Protein AF-U9SYP5-F1 (afdb_monomer)

Secondary structure (DSSP, 8-state):
---HHHHHHHHHHHHHHHTT-TTTS-HHHHHHHIIIII--HHHHHHHHHHHHHHHHHHHHHHHHHHHHHTSPP--SSHHHHHHHHT---SS-GGGGGGS-----SSS--EEEEEEEETTEEEEEEEE--

Mean predicted aligned error: 17.67 Å

Organism: Rhizophagus irregularis (strain DAOM 181602 / DAOM 197198 / MUCL 43194) (NCBI:txid747089)

Radius of gyration: 27.05 Å; Cα contacts (8 Å, |Δi|>4): 86; chains: 1; bounding box: 73×28×60 Å

Sequence (129 aa):
MLAGKELLKICLNCKLQSDNQRDIIDIDSATNEIWNSRLTISQKKQFKNLADNLNKARNAKNIELIILINTPQITTTAFESSFFNGASFHDDKSLEPFLPLGVAYGGSFCYSKIITEDTNYRITKFCDL

pLDDT: mean 71.61, std 20.05, range [34.66, 98.06]

Structure (mmCIF, N/CA/C/O backbone):
data_AF-U9SYP5-F1
#
_entry.id   AF-U9SYP5-F1
#
loop_
_atom_site.group_PDB
_atom_site.id
_atom_site.type_symbol
_atom_site.label_atom_id
_atom_site.label_alt_id
_atom_site.label_comp_id
_atom_site.label_asym_id
_atom_site.label_entity_id
_atom_site.label_seq_id
_atom_site.pdbx_PDB_ins_code
_atom_site.Cartn_x
_atom_site.Cartn_y
_atom_site.Cartn_z
_atom_site.occupancy
_atom_site.B_iso_or_equiv
_atom_site.auth_seq_id
_atom_site.auth_comp_id
_atom_site.auth_asym_id
_atom_site.auth_atom_id
_atom_site.pdbx_PDB_model_num
ATOM 1 N N . MET A 1 1 ? -4.313 -3.007 1.699 1.00 78.88 1 MET A N 1
ATOM 2 C CA . MET A 1 1 ? -3.179 -2.233 2.255 1.00 78.88 1 MET A CA 1
ATOM 3 C C . MET A 1 1 ? -2.376 -1.678 1.089 1.00 78.88 1 MET A C 1
ATOM 5 O O . MET A 1 1 ? -2.096 -2.442 0.175 1.00 78.88 1 MET A O 1
ATOM 9 N N . LEU A 1 2 ? -2.086 -0.374 1.055 1.00 88.19 2 LEU A N 1
ATOM 10 C CA . LEU A 1 2 ? -1.335 0.236 -0.049 1.00 88.19 2 LEU A CA 1
ATOM 11 C C . LEU A 1 2 ? 0.118 -0.255 -0.019 1.00 88.19 2 LEU A C 1
ATOM 13 O O . LEU A 1 2 ? 0.765 -0.140 1.017 1.00 88.19 2 LEU A O 1
ATOM 17 N N . ALA A 1 3 ? 0.630 -0.784 -1.129 1.00 94.62 3 ALA A N 1
ATOM 18 C CA . ALA A 1 3 ? 2.031 -1.183 -1.256 1.00 94.62 3 ALA A CA 1
ATOM 19 C C . ALA A 1 3 ? 2.857 -0.087 -1.950 1.00 94.62 3 ALA A C 1
ATOM 21 O O . ALA A 1 3 ? 2.322 0.715 -2.711 1.00 94.62 3 ALA A O 1
ATOM 22 N N . GLY A 1 4 ? 4.181 -0.081 -1.750 1.00 94.56 4 GLY A N 1
ATOM 23 C CA . GLY A 1 4 ? 5.061 0.937 -2.346 1.00 94.56 4 GLY A CA 1
ATOM 24 C C . GLY A 1 4 ? 4.980 1.022 -3.880 1.00 94.56 4 GLY A C 1
ATOM 25 O O . GLY A 1 4 ? 5.019 2.115 -4.435 1.00 94.56 4 GLY A O 1
ATOM 26 N N . LYS A 1 5 ? 4.803 -0.115 -4.564 1.00 96.81 5 LYS A N 1
ATOM 27 C CA . LYS A 1 5 ? 4.627 -0.162 -6.025 1.00 96.81 5 LYS A CA 1
ATOM 28 C C . LYS A 1 5 ? 3.282 0.417 -6.472 1.00 96.81 5 LYS A C 1
ATOM 30 O O . LYS A 1 5 ? 3.229 1.144 -7.455 1.00 96.81 5 LYS A O 1
ATOM 35 N N . GLU A 1 6 ? 2.217 0.149 -5.721 1.00 95.75 6 GLU A N 1
ATOM 36 C CA . GLU A 1 6 ? 0.894 0.729 -5.978 1.00 95.75 6 GLU A CA 1
ATOM 37 C C . GLU A 1 6 ? 0.904 2.247 -5.775 1.00 95.75 6 GLU A C 1
ATOM 39 O O . GLU A 1 6 ? 0.297 2.987 -6.543 1.00 95.75 6 GLU A O 1
ATOM 44 N N . LEU A 1 7 ? 1.659 2.736 -4.786 1.00 94.94 7 LEU A N 1
ATOM 45 C CA . LEU A 1 7 ? 1.860 4.170 -4.595 1.00 94.94 7 LEU A CA 1
ATOM 46 C C . LEU A 1 7 ? 2.578 4.806 -5.798 1.00 94.94 7 LEU A C 1
ATOM 48 O O . LEU A 1 7 ? 2.151 5.860 -6.263 1.00 94.94 7 LEU A O 1
ATOM 52 N N . LEU A 1 8 ? 3.606 4.151 -6.350 1.00 96.12 8 LEU A N 1
ATOM 53 C CA . LEU A 1 8 ? 4.250 4.595 -7.593 1.00 96.12 8 LEU A CA 1
ATOM 54 C C . LEU A 1 8 ? 3.252 4.647 -8.762 1.00 96.12 8 LEU A C 1
ATOM 56 O O . LEU A 1 8 ? 3.230 5.647 -9.478 1.00 96.12 8 LEU A O 1
ATOM 60 N N . LYS A 1 9 ? 2.413 3.614 -8.931 1.00 95.31 9 LYS A N 1
ATOM 61 C CA . LYS A 1 9 ? 1.368 3.573 -9.971 1.00 95.31 9 LYS A CA 1
ATOM 62 C C . LYS A 1 9 ? 0.427 4.773 -9.866 1.00 95.31 9 LYS A C 1
ATOM 64 O O . LYS A 1 9 ? 0.140 5.426 -10.867 1.00 95.31 9 LYS A O 1
ATOM 69 N N . ILE A 1 10 ? -0.017 5.092 -8.649 1.00 92.94 10 ILE A N 1
ATOM 70 C CA . ILE A 1 10 ? -0.879 6.250 -8.373 1.00 92.94 10 ILE A CA 1
ATOM 71 C C . ILE A 1 10 ? -0.170 7.552 -8.757 1.00 92.94 10 ILE A C 1
ATOM 73 O O . ILE A 1 10 ? -0.738 8.348 -9.502 1.00 92.94 10 ILE A O 1
ATOM 77 N N . CYS A 1 11 ? 1.074 7.755 -8.308 1.00 92.00 11 CYS A N 1
ATOM 78 C CA . CYS A 1 11 ? 1.851 8.952 -8.641 1.00 92.00 11 CYS A CA 1
ATOM 79 C C . CYS A 1 11 ? 2.043 9.116 -10.154 1.00 92.00 11 CYS A C 1
ATOM 81 O O . CYS A 1 11 ? 1.879 10.217 -10.681 1.00 92.00 11 CYS A O 1
ATOM 83 N N . LEU A 1 12 ? 2.359 8.026 -10.856 1.00 91.75 12 LEU A N 1
ATOM 84 C CA . LEU A 1 12 ? 2.545 8.036 -12.301 1.00 91.75 12 LEU A CA 1
ATOM 85 C C . LEU A 1 12 ? 1.236 8.371 -13.025 1.00 91.75 12 LEU A C 1
ATOM 87 O O . LEU A 1 12 ? 1.235 9.219 -13.911 1.00 91.75 12 LEU A O 1
ATOM 91 N N . ASN A 1 13 ? 0.110 7.790 -12.606 1.00 90.25 13 ASN A N 1
ATOM 92 C CA . ASN A 1 13 ? -1.193 8.102 -13.191 1.00 90.25 13 ASN A CA 1
ATOM 93 C C . ASN A 1 13 ? -1.579 9.575 -12.971 1.00 90.25 13 ASN A C 1
ATOM 95 O O . ASN A 1 13 ? -2.041 10.223 -13.906 1.00 90.25 13 ASN A O 1
ATOM 99 N N . CYS A 1 14 ? -1.334 10.133 -11.779 1.00 88.12 14 CYS A N 1
ATOM 100 C CA . CYS A 1 14 ? -1.548 11.561 -11.516 1.00 88.12 14 CYS A CA 1
ATOM 101 C C . CYS A 1 14 ? -0.701 12.451 -12.439 1.00 88.12 14 CYS A C 1
ATOM 103 O O . CYS A 1 14 ? -1.202 13.446 -12.959 1.00 88.12 14 CYS A O 1
ATOM 105 N N . LYS A 1 15 ? 0.564 12.083 -12.674 1.00 88.25 15 LYS A N 1
ATOM 106 C CA . LYS A 1 15 ? 1.465 12.835 -13.554 1.00 88.25 15 LYS A CA 1
ATOM 107 C C . LYS A 1 15 ? 1.046 12.753 -15.026 1.00 88.25 15 LYS A C 1
ATOM 109 O O . LYS A 1 15 ? 1.037 13.756 -15.726 1.00 88.25 15 LYS A O 1
ATOM 114 N N . LEU A 1 16 ? 0.641 11.577 -15.498 1.00 87.00 16 LEU A N 1
ATOM 115 C CA . LEU A 1 16 ? 0.169 11.407 -16.875 1.00 87.00 16 LEU A CA 1
ATOM 116 C C . LEU A 1 16 ? -1.157 12.127 -17.136 1.00 87.00 16 LEU A C 1
ATOM 118 O O . LEU A 1 16 ? -1.375 12.619 -18.242 1.00 87.00 16 LEU A O 1
ATOM 122 N N . GLN A 1 17 ? -2.025 12.212 -16.125 1.00 83.31 17 GLN A N 1
ATOM 123 C CA . GLN A 1 17 ? -3.242 13.020 -16.189 1.00 83.31 17 GLN A CA 1
ATOM 124 C C . GLN A 1 17 ? -2.926 14.513 -16.296 1.00 83.31 17 GLN A C 1
ATOM 126 O O . GLN A 1 17 ? -3.534 15.182 -17.123 1.00 83.31 17 GLN A O 1
ATOM 131 N N . SER A 1 18 ? -1.967 15.034 -15.519 1.00 84.62 18 SER A N 1
ATOM 132 C CA . SER A 1 18 ? -1.585 16.451 -15.627 1.00 84.62 18 SER A CA 1
ATOM 133 C C . SER A 1 18 ? -0.983 16.796 -16.986 1.00 84.62 18 SER A C 1
ATOM 135 O O . SER A 1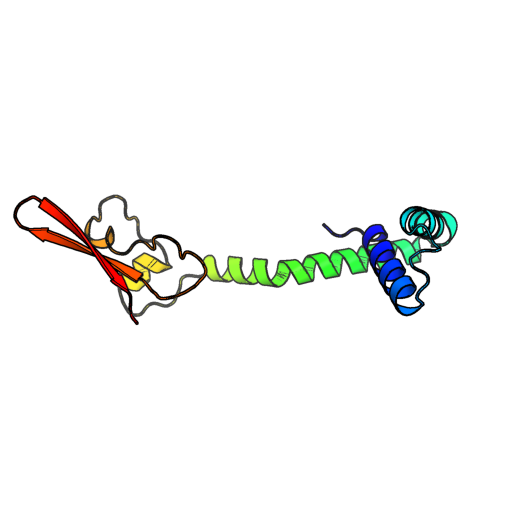 18 ? -1.142 17.914 -17.464 1.00 84.62 18 SER A O 1
ATOM 137 N N . ASP A 1 19 ? -0.301 15.832 -17.601 1.00 84.00 19 ASP A N 1
ATOM 138 C CA . ASP A 1 19 ? 0.430 16.032 -18.849 1.00 84.00 19 ASP A CA 1
ATOM 139 C C . ASP A 1 19 ? -0.419 15.665 -20.094 1.00 84.00 19 ASP A C 1
ATOM 141 O O . ASP A 1 19 ? 0.084 15.743 -21.211 1.00 84.00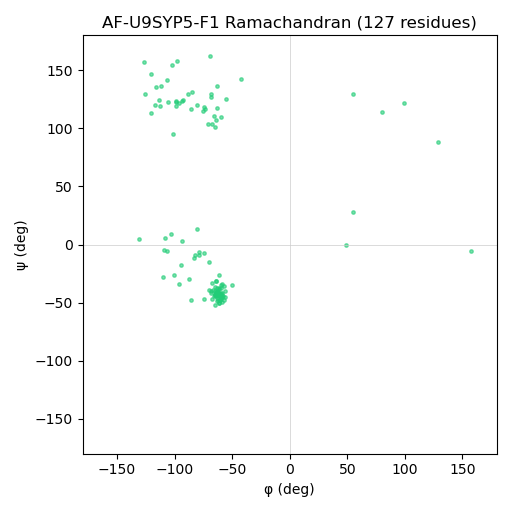 19 ASP A O 1
ATOM 145 N N . ASN A 1 20 ? -1.700 15.281 -19.930 1.00 77.69 20 ASN A N 1
ATOM 146 C CA . ASN A 1 20 ? -2.612 14.807 -20.992 1.00 77.69 20 ASN A CA 1
ATOM 147 C C . ASN A 1 20 ? -2.075 13.613 -21.819 1.00 77.69 20 ASN A C 1
ATOM 149 O O . ASN A 1 20 ? -2.441 13.429 -22.977 1.00 77.69 20 ASN A O 1
ATOM 153 N N . GLN A 1 21 ? -1.218 12.773 -21.232 1.00 74.19 21 GLN A N 1
ATOM 154 C CA . GLN A 1 21 ? -0.563 11.639 -21.914 1.00 74.19 21 GLN A CA 1
ATOM 155 C C . GLN A 1 21 ? -1.181 10.276 -21.578 1.00 74.19 21 GLN A C 1
ATOM 157 O O . GLN A 1 21 ? -0.625 9.233 -21.924 1.00 74.19 21 GLN A O 1
ATOM 162 N N . ARG A 1 22 ? -2.318 10.264 -20.876 1.00 66.19 22 ARG A N 1
ATOM 163 C CA . ARG A 1 22 ? -2.907 9.041 -20.313 1.00 66.19 22 ARG A CA 1
ATOM 164 C C . ARG A 1 22 ? -3.219 7.972 -21.365 1.00 66.19 22 ARG A C 1
ATOM 166 O O . ARG A 1 22 ? -3.067 6.795 -21.068 1.00 66.19 22 ARG A O 1
ATOM 173 N N . ASP A 1 23 ? -3.600 8.376 -22.572 1.00 70.00 23 ASP A N 1
ATOM 174 C CA . ASP A 1 23 ? -3.996 7.443 -23.635 1.00 70.00 23 ASP A CA 1
ATOM 175 C C . ASP A 1 23 ? -2.794 6.849 -24.394 1.00 70.00 23 ASP A C 1
ATOM 177 O O . ASP A 1 23 ? -2.954 5.929 -25.191 1.00 70.00 23 ASP A O 1
ATOM 181 N N . ILE A 1 24 ? -1.584 7.364 -24.146 1.00 75.25 24 ILE A N 1
ATOM 182 C CA . ILE A 1 24 ? -0.361 6.986 -24.870 1.00 75.25 24 ILE A CA 1
ATOM 183 C C . ILE A 1 24 ? 0.430 5.921 -24.104 1.00 75.25 24 ILE A C 1
ATOM 185 O O . ILE A 1 24 ? 1.083 5.071 -24.708 1.00 75.25 24 ILE A O 1
ATOM 189 N N . ILE A 1 25 ? 0.404 5.969 -22.770 1.00 82.81 25 ILE A N 1
ATOM 190 C CA . ILE A 1 25 ? 1.271 5.149 -21.919 1.00 82.81 25 ILE A CA 1
ATOM 191 C C . ILE A 1 25 ? 0.436 4.124 -21.156 1.00 82.81 25 ILE A C 1
ATOM 193 O O . ILE A 1 25 ? -0.382 4.483 -20.308 1.00 82.81 25 ILE A O 1
ATOM 197 N N . ASP A 1 26 ? 0.715 2.839 -21.391 1.00 90.19 26 ASP A N 1
ATOM 198 C CA . ASP A 1 26 ? 0.225 1.769 -20.524 1.00 90.19 26 ASP A CA 1
ATOM 199 C C . ASP A 1 26 ? 0.844 1.913 -19.126 1.00 90.19 26 ASP A C 1
ATOM 201 O O . ASP A 1 26 ? 2.033 1.657 -18.899 1.00 90.19 26 ASP A O 1
ATOM 205 N N . ILE A 1 27 ? 0.006 2.342 -18.184 1.00 91.12 27 ILE A N 1
ATOM 206 C CA . ILE A 1 27 ? 0.390 2.636 -16.808 1.00 91.12 27 ILE A CA 1
ATOM 207 C C . ILE A 1 27 ? 0.970 1.415 -16.093 1.00 91.12 27 ILE A C 1
ATOM 209 O O . ILE A 1 27 ? 1.880 1.565 -15.272 1.00 91.12 27 ILE A O 1
ATOM 213 N N . ASP A 1 28 ? 0.469 0.216 -16.383 1.00 92.94 28 ASP A N 1
ATOM 214 C CA . ASP A 1 28 ? 0.887 -1.002 -15.696 1.00 92.94 28 ASP A CA 1
ATOM 215 C C . ASP A 1 28 ? 2.269 -1.444 -16.166 1.00 92.94 28 ASP A C 1
ATOM 217 O O . ASP A 1 28 ? 3.162 -1.683 -15.341 1.00 92.94 28 ASP A O 1
ATOM 221 N N . SER A 1 29 ? 2.483 -1.453 -17.482 1.00 93.12 29 SER A N 1
ATOM 222 C CA . SER A 1 29 ? 3.798 -1.694 -18.075 1.00 93.12 29 SER A CA 1
ATOM 223 C C . SER A 1 29 ? 4.830 -0.661 -17.606 1.00 93.12 29 SER A C 1
ATOM 225 O O . SER A 1 29 ? 5.882 -1.031 -17.077 1.00 93.12 29 SER A O 1
ATOM 227 N N . ALA A 1 30 ? 4.503 0.634 -17.667 1.00 92.94 30 ALA A N 1
ATOM 228 C CA . ALA A 1 30 ? 5.405 1.701 -17.235 1.00 92.94 30 ALA A CA 1
ATOM 229 C C . ALA A 1 30 ? 5.744 1.622 -15.736 1.00 92.94 30 ALA A C 1
ATOM 231 O O . ALA A 1 30 ? 6.901 1.793 -15.343 1.00 92.94 30 ALA A O 1
ATOM 232 N N . THR A 1 31 ? 4.761 1.306 -14.888 1.00 96.12 31 THR A N 1
ATOM 233 C CA . THR A 1 31 ? 4.989 1.103 -13.449 1.00 96.12 31 THR A CA 1
ATOM 234 C C . THR A 1 31 ? 5.921 -0.081 -13.205 1.00 96.12 31 THR A C 1
ATOM 236 O O . THR A 1 31 ? 6.834 0.025 -12.384 1.00 96.12 31 THR A O 1
ATOM 239 N N . ASN A 1 32 ? 5.715 -1.204 -13.899 1.00 96.94 32 ASN A N 1
AT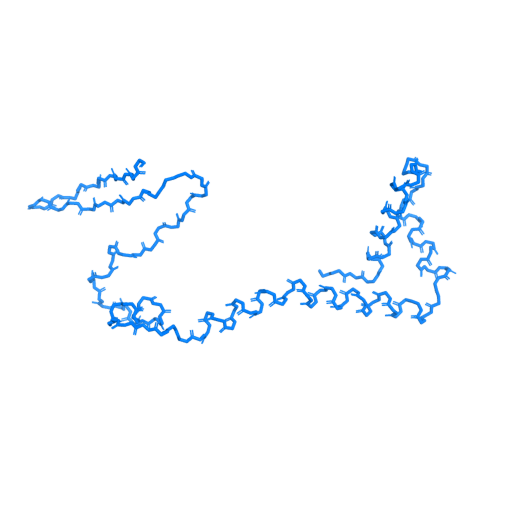OM 240 C CA . ASN A 1 32 ? 6.568 -2.388 -13.782 1.00 96.94 32 ASN A CA 1
ATOM 241 C C . ASN A 1 32 ? 8.011 -2.087 -14.184 1.00 96.94 32 ASN A C 1
ATOM 243 O O . ASN A 1 32 ? 8.931 -2.424 -13.439 1.00 96.94 32 ASN A O 1
ATOM 247 N N . GLU A 1 33 ? 8.192 -1.421 -15.319 1.00 96.56 33 GLU A N 1
ATOM 248 C CA . GLU A 1 33 ? 9.500 -1.056 -15.853 1.00 96.56 33 GLU A CA 1
ATOM 249 C C . GLU A 1 33 ? 10.249 -0.109 -14.907 1.00 96.56 33 GLU A C 1
ATOM 251 O O . GLU A 1 33 ? 11.400 -0.355 -14.540 1.00 96.56 33 GLU A O 1
ATOM 256 N N . ILE A 1 34 ? 9.586 0.943 -14.416 1.00 96.56 34 ILE A N 1
ATOM 257 C CA . ILE A 1 34 ? 10.196 1.866 -13.452 1.00 96.56 34 ILE A CA 1
ATOM 258 C C . ILE A 1 34 ? 10.530 1.128 -12.151 1.00 96.56 34 ILE A C 1
ATOM 260 O O . ILE A 1 34 ? 11.655 1.223 -11.651 1.00 96.56 34 ILE A O 1
ATOM 264 N N . TRP A 1 35 ? 9.577 0.368 -11.606 1.00 97.94 35 TRP A N 1
ATOM 265 C CA . TRP A 1 35 ? 9.748 -0.320 -10.330 1.00 97.94 35 TRP A CA 1
ATOM 266 C C . TRP A 1 35 ? 10.855 -1.370 -10.367 1.00 97.94 35 TRP A C 1
ATOM 268 O O . TRP A 1 35 ? 11.597 -1.493 -9.395 1.00 97.94 35 TRP A O 1
ATOM 278 N N . ASN A 1 36 ? 10.971 -2.145 -11.443 1.00 97.19 36 ASN A N 1
ATOM 279 C CA . ASN A 1 36 ? 11.933 -3.241 -11.533 1.00 97.19 36 ASN A CA 1
ATOM 280 C C . ASN A 1 36 ? 13.305 -2.759 -11.999 1.00 97.19 36 ASN A C 1
ATOM 282 O O . ASN A 1 36 ? 14.294 -3.084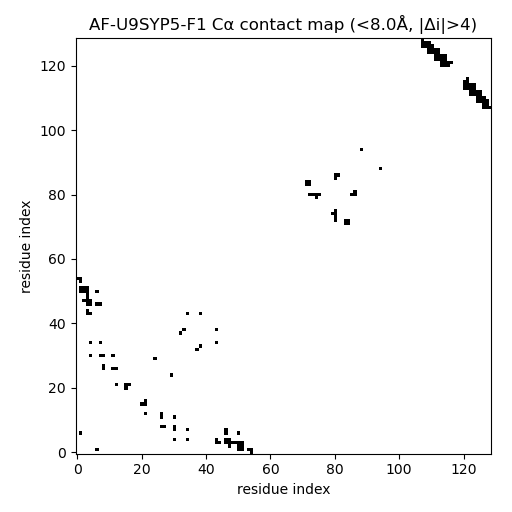 -11.339 1.00 97.19 36 ASN A O 1
ATOM 286 N N . SER A 1 37 ? 13.337 -1.955 -13.062 1.00 96.75 37 SER A N 1
ATOM 287 C CA . SER A 1 37 ? 14.547 -1.666 -13.836 1.00 96.75 37 SER A CA 1
ATOM 288 C C . SER A 1 37 ? 15.183 -0.318 -13.491 1.00 96.75 37 SER A C 1
ATOM 290 O O . SER A 1 37 ? 16.387 -0.153 -13.662 1.00 96.75 37 SER A O 1
ATOM 292 N N . ARG A 1 38 ? 14.403 0.660 -13.002 1.00 96.44 38 ARG A N 1
ATOM 293 C CA . ARG A 1 38 ? 14.886 2.047 -12.817 1.00 96.44 38 ARG A CA 1
ATOM 294 C C . ARG A 1 38 ? 15.050 2.473 -11.365 1.00 96.44 38 ARG A C 1
ATOM 296 O O . ARG A 1 38 ? 15.874 3.335 -11.076 1.00 96.44 38 ARG A O 1
ATOM 303 N N . LEU A 1 39 ? 14.278 1.897 -10.446 1.00 96.88 39 LEU A N 1
ATOM 304 C CA . LEU A 1 39 ? 14.402 2.217 -9.027 1.00 96.88 39 LEU A CA 1
ATOM 305 C C . LEU A 1 39 ? 15.497 1.394 -8.350 1.00 96.88 39 LEU A C 1
ATOM 307 O O . LEU A 1 39 ? 15.505 0.162 -8.385 1.00 96.88 39 LEU A O 1
ATOM 311 N N . THR A 1 40 ? 16.357 2.088 -7.614 1.00 97.81 40 THR A N 1
ATOM 312 C CA . THR A 1 40 ? 17.302 1.473 -6.678 1.00 97.81 40 THR A CA 1
ATOM 313 C C . THR A 1 40 ? 16.577 0.865 -5.474 1.00 97.81 40 THR A C 1
ATOM 315 O O . THR A 1 40 ? 15.445 1.227 -5.144 1.00 97.81 40 THR A O 1
ATOM 318 N N . ILE A 1 41 ? 17.253 -0.029 -4.747 1.00 97.69 41 ILE A N 1
ATOM 319 C CA . ILE A 1 41 ? 16.721 -0.633 -3.513 1.00 97.69 41 ILE A CA 1
ATOM 320 C C . ILE A 1 41 ? 16.330 0.446 -2.489 1.00 97.69 41 ILE A C 1
ATOM 322 O O . ILE A 1 41 ? 15.276 0.343 -1.859 1.00 97.69 41 ILE A O 1
ATOM 326 N N . SER A 1 42 ? 17.139 1.504 -2.356 1.00 98.06 42 SER A N 1
ATOM 327 C CA . SER A 1 42 ? 16.867 2.616 -1.436 1.00 98.06 42 SER A CA 1
ATOM 328 C C . SER A 1 42 ? 15.585 3.367 -1.808 1.00 98.06 42 SER A C 1
ATOM 330 O O . SER A 1 42 ? 14.718 3.570 -0.960 1.00 98.06 42 SER A O 1
ATOM 332 N N . GLN A 1 43 ? 15.391 3.686 -3.091 1.00 97.25 43 GLN A N 1
ATOM 333 C CA . GLN A 1 43 ? 14.162 4.336 -3.561 1.00 97.25 43 GLN A CA 1
ATOM 334 C C . GLN A 1 43 ? 12.934 3.435 -3.367 1.00 97.25 43 GLN A C 1
ATOM 336 O O . GLN A 1 43 ? 11.906 3.893 -2.869 1.00 97.25 43 GLN A O 1
ATOM 341 N N . LYS A 1 44 ? 13.041 2.128 -3.657 1.00 98.00 44 LYS A N 1
ATOM 342 C CA . LYS A 1 44 ? 11.954 1.170 -3.368 1.00 98.00 44 LYS A CA 1
ATOM 343 C C . LYS A 1 44 ? 11.620 1.141 -1.873 1.00 98.00 44 LYS A C 1
ATOM 345 O O . LYS A 1 44 ? 10.447 1.043 -1.515 1.00 98.00 44 LYS A O 1
ATOM 350 N N . LYS A 1 45 ? 12.623 1.248 -0.992 1.00 97.81 45 LYS A N 1
ATOM 351 C CA . LYS A 1 45 ? 12.424 1.338 0.464 1.00 97.81 45 LYS A CA 1
ATOM 352 C C . LYS A 1 45 ? 11.698 2.625 0.859 1.00 97.81 45 LYS A C 1
ATOM 354 O O . LYS A 1 45 ? 10.778 2.557 1.665 1.00 97.81 45 LYS A O 1
ATOM 359 N N . GLN A 1 46 ? 12.046 3.767 0.266 1.00 97.56 46 GLN A N 1
ATOM 360 C CA . GLN A 1 46 ? 11.341 5.032 0.508 1.00 97.56 46 GLN A CA 1
ATOM 361 C C . GLN A 1 46 ? 9.856 4.938 0.127 1.00 97.56 46 GLN A C 1
ATOM 363 O O . GLN A 1 46 ? 9.003 5.294 0.937 1.00 97.56 46 GLN A O 1
ATOM 368 N N . PHE A 1 47 ? 9.534 4.378 -1.044 1.00 96.81 47 PHE A N 1
ATOM 369 C CA . PHE A 1 47 ? 8.142 4.155 -1.456 1.00 96.81 47 PHE A CA 1
ATOM 370 C C . PHE A 1 47 ? 7.382 3.222 -0.508 1.00 96.81 47 PHE A C 1
ATOM 372 O O . PHE A 1 47 ? 6.230 3.495 -0.177 1.00 96.81 47 PHE A O 1
ATOM 379 N N . LYS A 1 48 ? 8.013 2.131 -0.053 1.00 97.62 48 LYS A N 1
ATOM 380 C CA . LYS A 1 48 ? 7.413 1.219 0.936 1.00 97.62 48 LYS A CA 1
ATOM 381 C C . LYS A 1 48 ? 7.123 1.939 2.254 1.00 97.62 48 LYS A C 1
ATOM 383 O O . LYS A 1 48 ? 5.985 1.919 2.704 1.00 97.62 48 LYS A O 1
ATOM 388 N N . ASN A 1 49 ? 8.108 2.650 2.802 1.00 97.06 49 ASN A N 1
ATOM 389 C CA . ASN A 1 49 ? 7.953 3.402 4.048 1.00 97.06 49 ASN A CA 1
ATOM 390 C C . ASN A 1 49 ? 6.843 4.458 3.948 1.00 97.06 49 ASN A C 1
ATOM 392 O O . ASN A 1 49 ? 6.058 4.625 4.879 1.00 97.06 49 ASN A O 1
ATOM 396 N N . LEU A 1 50 ? 6.760 5.169 2.819 1.00 95.50 50 LEU A N 1
ATOM 397 C CA . LEU A 1 50 ? 5.711 6.159 2.598 1.00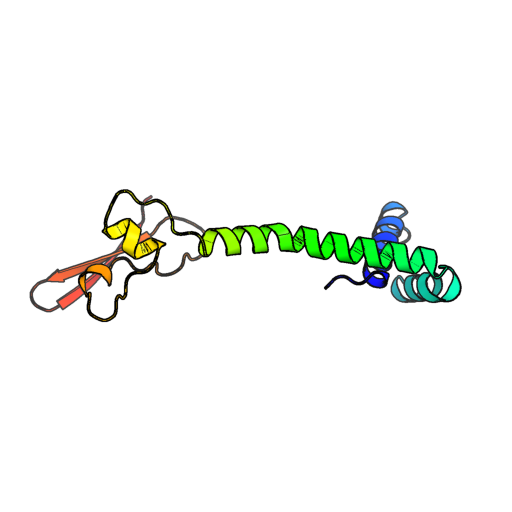 95.50 50 LEU A CA 1
ATOM 398 C C . LEU A 1 50 ? 4.327 5.501 2.522 1.00 95.50 50 LEU A C 1
ATOM 400 O O . LEU A 1 50 ? 3.391 5.982 3.156 1.00 95.50 50 LEU A O 1
ATOM 404 N N . ALA A 1 51 ? 4.199 4.384 1.803 1.00 94.81 51 ALA A N 1
ATOM 405 C CA . ALA A 1 51 ? 2.950 3.630 1.742 1.00 94.81 51 ALA A CA 1
ATOM 406 C C . ALA A 1 51 ? 2.517 3.127 3.132 1.00 94.81 51 ALA A C 1
ATOM 408 O O . ALA A 1 51 ? 1.350 3.275 3.494 1.00 94.81 51 ALA A O 1
ATOM 409 N N . ASP A 1 52 ? 3.450 2.624 3.943 1.00 93.88 52 ASP A N 1
ATOM 410 C CA . ASP A 1 52 ? 3.180 2.193 5.319 1.00 93.88 52 ASP A CA 1
ATOM 411 C C . ASP A 1 52 ? 2.712 3.354 6.202 1.00 93.88 52 ASP A C 1
ATOM 413 O O . ASP A 1 52 ? 1.730 3.219 6.935 1.00 93.88 52 ASP A O 1
ATOM 417 N N . ASN A 1 53 ? 3.357 4.517 6.101 1.00 92.56 53 ASN A N 1
ATOM 418 C CA . ASN A 1 53 ? 2.944 5.714 6.832 1.00 92.56 53 ASN A CA 1
ATOM 419 C C . ASN A 1 53 ? 1.543 6.184 6.416 1.00 92.56 53 ASN A C 1
ATOM 421 O O . ASN A 1 53 ? 0.735 6.526 7.278 1.00 92.56 53 ASN A O 1
ATOM 425 N N . LEU A 1 54 ? 1.215 6.143 5.122 1.00 89.12 54 LEU A N 1
ATOM 426 C CA . LEU A 1 54 ? -0.128 6.470 4.630 1.00 89.12 54 LEU A CA 1
ATOM 427 C C . LEU A 1 54 ? -1.179 5.471 5.119 1.00 89.12 54 LEU A C 1
ATOM 429 O O . LEU A 1 54 ? -2.278 5.875 5.498 1.00 89.12 54 LEU A O 1
ATOM 433 N N . ASN A 1 55 ? -0.853 4.177 5.142 1.00 89.25 55 ASN A N 1
ATOM 434 C CA . ASN A 1 55 ? -1.738 3.158 5.703 1.00 89.25 55 ASN A CA 1
ATOM 435 C C . ASN A 1 55 ? -1.997 3.418 7.194 1.00 89.25 55 ASN A C 1
ATOM 437 O O . ASN A 1 55 ? -3.147 3.363 7.627 1.00 89.25 55 ASN A O 1
ATOM 441 N N . LYS A 1 56 ? -0.959 3.760 7.969 1.00 86.56 56 LYS A N 1
ATOM 442 C CA . LYS A 1 56 ? -1.103 4.144 9.383 1.00 86.56 56 LYS A CA 1
ATOM 443 C C . LYS A 1 56 ? -1.985 5.379 9.546 1.00 86.56 56 LYS A C 1
ATOM 445 O O . LYS A 1 56 ? -2.916 5.341 10.338 1.00 86.56 56 LYS A O 1
ATOM 450 N N . ALA A 1 57 ? -1.746 6.431 8.764 1.00 85.62 57 ALA A N 1
ATOM 451 C CA . ALA A 1 57 ? -2.524 7.668 8.829 1.00 85.62 57 ALA A CA 1
ATOM 452 C C . ALA A 1 57 ? -4.005 7.450 8.477 1.00 85.62 57 ALA A C 1
ATOM 454 O O . ALA A 1 57 ? -4.883 7.934 9.184 1.00 85.62 57 ALA A O 1
ATOM 455 N N . ARG A 1 58 ? -4.306 6.668 7.431 1.00 79.44 58 ARG A N 1
ATOM 456 C CA . ARG A 1 58 ? -5.694 6.312 7.075 1.00 79.44 58 ARG A CA 1
ATOM 457 C C . ARG A 1 58 ? -6.398 5.540 8.186 1.00 79.44 58 ARG A C 1
ATOM 459 O O . ARG A 1 58 ? -7.583 5.750 8.414 1.00 79.44 58 ARG A O 1
ATOM 466 N N . ASN A 1 59 ? -5.667 4.668 8.872 1.00 75.06 59 ASN A N 1
ATOM 467 C CA . ASN A 1 59 ? -6.209 3.880 9.970 1.00 75.06 59 ASN A CA 1
ATOM 468 C C . ASN A 1 59 ? -6.227 4.636 11.308 1.00 75.06 59 ASN A C 1
ATOM 470 O O . ASN A 1 59 ? -6.887 4.170 12.230 1.00 75.06 59 ASN A O 1
ATOM 474 N N . ALA A 1 60 ? -5.562 5.790 11.427 1.00 75.94 60 ALA A N 1
ATOM 475 C CA . ALA A 1 60 ? -5.456 6.533 12.682 1.00 75.94 60 ALA A CA 1
ATOM 476 C C . ALA A 1 60 ? -6.831 6.939 13.231 1.00 75.94 60 ALA A C 1
ATOM 478 O O . ALA A 1 60 ? -7.125 6.645 14.382 1.00 75.94 60 ALA A O 1
ATOM 479 N N . LYS A 1 61 ? -7.720 7.482 12.385 1.00 73.12 61 LYS A N 1
ATOM 480 C CA . LYS A 1 61 ? -9.086 7.851 12.794 1.00 73.12 61 LYS A CA 1
ATOM 481 C C . LYS A 1 61 ? -9.902 6.645 13.272 1.00 73.12 61 LYS A C 1
ATOM 483 O O . LYS A 1 61 ? -10.659 6.749 14.228 1.00 73.12 61 LYS A O 1
ATOM 488 N N . ASN A 1 62 ? -9.740 5.489 12.628 1.00 70.75 62 ASN A N 1
ATOM 489 C CA . ASN A 1 62 ? -10.427 4.267 13.050 1.00 70.75 62 ASN A CA 1
ATOM 490 C C . ASN A 1 62 ? -9.887 3.769 14.397 1.00 70.75 62 ASN A C 1
ATOM 492 O O . ASN A 1 62 ? -10.665 3.347 15.243 1.00 70.75 62 ASN A O 1
ATOM 496 N N . ILE A 1 63 ? -8.571 3.851 14.610 1.00 67.81 63 ILE A N 1
ATOM 497 C CA . ILE A 1 63 ? -7.934 3.507 15.887 1.00 67.81 63 ILE A CA 1
ATOM 498 C C . ILE A 1 63 ? -8.401 4.462 16.996 1.00 67.81 63 ILE A C 1
ATOM 500 O O . ILE A 1 63 ? -8.768 3.993 18.068 1.00 67.81 63 ILE A O 1
ATOM 504 N N . GLU A 1 64 ? -8.460 5.770 16.737 1.00 68.50 64 GLU A N 1
ATOM 505 C CA . GLU A 1 64 ? -8.993 6.769 17.678 1.00 68.50 64 GLU A CA 1
ATOM 506 C C . GLU A 1 64 ? -10.453 6.482 18.053 1.00 68.50 64 GLU A C 1
ATOM 508 O O . GLU A 1 64 ? -10.794 6.482 19.235 1.00 68.50 64 GLU A O 1
ATOM 513 N N . LEU A 1 65 ? -11.307 6.169 17.073 1.00 67.69 65 LEU A N 1
ATOM 514 C CA . LEU A 1 65 ? -12.705 5.806 17.324 1.00 67.69 65 LEU A CA 1
ATOM 515 C C . LEU A 1 65 ? -12.829 4.518 18.151 1.00 67.69 65 LEU A C 1
ATOM 517 O O . LEU A 1 65 ? -13.651 4.459 19.060 1.00 67.69 65 LEU A O 1
ATOM 521 N N . ILE A 1 66 ? -11.997 3.506 17.886 1.00 67.75 66 ILE A N 1
ATOM 522 C CA . ILE A 1 66 ? -11.968 2.262 18.673 1.00 67.75 66 ILE A CA 1
ATOM 523 C C . ILE A 1 66 ? -11.527 2.534 20.119 1.00 67.75 66 ILE A C 1
ATOM 525 O O . ILE A 1 66 ? -12.116 1.989 21.051 1.00 67.75 66 ILE A O 1
ATOM 529 N N . ILE A 1 67 ? -10.516 3.383 20.327 1.00 63.47 67 ILE A N 1
ATOM 530 C CA . ILE A 1 67 ? -10.066 3.780 21.671 1.00 63.47 67 ILE A CA 1
ATOM 531 C C . ILE A 1 67 ? -11.1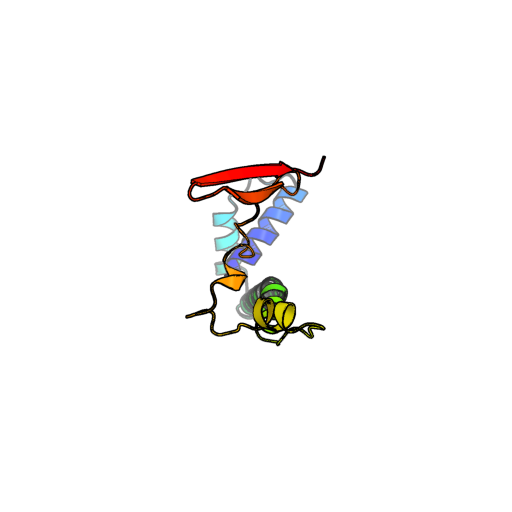89 4.503 22.423 1.00 63.47 67 ILE A C 1
ATOM 533 O O . ILE A 1 67 ? -11.404 4.233 23.605 1.00 63.47 67 ILE A O 1
ATOM 537 N N . LEU A 1 68 ? -11.933 5.377 21.740 1.00 60.03 68 LEU A N 1
ATOM 538 C CA . LEU A 1 68 ? -13.048 6.105 22.340 1.00 60.03 68 LEU A CA 1
ATOM 539 C C . LEU A 1 68 ? -14.212 5.179 22.720 1.00 60.03 68 LEU A C 1
ATOM 541 O O . LEU A 1 68 ? -14.786 5.354 23.786 1.00 60.03 68 LEU A O 1
ATOM 545 N N . ILE A 1 69 ? -14.529 4.176 21.894 1.00 64.75 69 ILE A N 1
ATOM 546 C CA . ILE A 1 69 ? -15.557 3.164 22.206 1.00 64.75 69 ILE A CA 1
ATOM 547 C C . ILE A 1 69 ? -15.167 2.338 23.437 1.00 64.75 69 ILE A C 1
ATOM 549 O O . ILE A 1 69 ? -16.018 2.008 24.255 1.00 64.75 69 ILE A O 1
ATOM 553 N N . ASN A 1 70 ? -13.880 2.023 23.591 1.00 63.75 70 ASN A N 1
ATOM 554 C CA . ASN A 1 70 ? -13.382 1.269 24.744 1.00 63.75 70 ASN A CA 1
ATOM 555 C C . ASN A 1 70 ? -13.225 2.122 26.014 1.00 63.75 70 ASN A C 1
ATOM 557 O O . ASN A 1 70 ? -12.907 1.583 27.074 1.00 63.75 70 ASN A O 1
ATOM 561 N N . THR A 1 71 ? -13.410 3.440 25.922 1.00 70.69 71 THR A N 1
ATOM 562 C CA . THR A 1 71 ? -13.385 4.334 27.079 1.00 70.69 71 THR A CA 1
ATOM 563 C C . THR A 1 71 ? -14.816 4.515 27.582 1.00 70.69 71 THR A C 1
ATOM 565 O O . THR A 1 71 ? -15.658 4.962 26.802 1.00 70.69 71 THR A O 1
ATOM 568 N N . PRO A 1 72 ? -15.118 4.218 28.861 1.00 69.12 72 PRO A N 1
ATOM 569 C CA . PRO A 1 72 ? -16.435 4.499 29.415 1.00 69.12 72 PRO A CA 1
ATOM 570 C C . PRO A 1 72 ? -16.793 5.980 29.233 1.00 69.12 72 PRO A C 1
ATOM 572 O O . PRO A 1 72 ? -16.042 6.870 29.637 1.00 69.12 72 PRO A O 1
ATOM 575 N N . GLN A 1 73 ? -17.935 6.241 28.610 1.00 66.69 73 GLN A N 1
ATOM 576 C CA . GLN A 1 73 ? -18.524 7.562 28.477 1.00 66.69 73 GLN A CA 1
ATOM 577 C C . GLN A 1 73 ? -18.879 8.115 29.861 1.00 66.69 73 GLN A C 1
ATOM 579 O O . GLN A 1 73 ? -19.439 7.415 30.709 1.00 66.69 73 GLN A O 1
ATOM 584 N N . ILE A 1 74 ? -18.565 9.392 30.086 1.00 72.94 74 ILE A N 1
ATOM 585 C CA . ILE A 1 74 ? -18.978 10.117 31.290 1.00 72.94 74 ILE A CA 1
ATOM 586 C C . ILE A 1 74 ? -20.462 10.439 31.139 1.00 72.94 74 ILE A C 1
ATOM 588 O O . ILE A 1 74 ? -20.853 11.199 30.257 1.00 72.94 74 ILE A O 1
ATOM 592 N N . THR A 1 75 ? -21.284 9.861 32.004 1.00 71.12 75 THR A N 1
ATOM 593 C CA . THR A 1 75 ? -22.745 9.960 31.931 1.00 71.12 75 THR A CA 1
ATOM 594 C C . THR A 1 75 ? -23.304 10.589 33.193 1.00 71.12 75 THR A C 1
ATOM 596 O O . THR A 1 75 ? -22.776 10.373 34.285 1.00 71.12 75 THR A O 1
ATOM 599 N N . THR A 1 76 ? -24.392 11.342 33.059 1.00 75.25 76 THR A N 1
ATOM 600 C CA . THR A 1 76 ? -25.005 12.055 34.190 1.00 75.25 76 THR A CA 1
ATOM 601 C C . THR A 1 76 ? -26.129 11.263 34.845 1.00 75.25 76 THR A C 1
ATOM 603 O O . THR A 1 76 ? -26.492 11.530 35.990 1.00 75.25 76 THR A O 1
ATOM 606 N N . THR A 1 77 ? -26.654 10.255 34.144 1.00 66.19 77 THR A N 1
ATOM 607 C CA . THR A 1 77 ? -27.749 9.411 34.623 1.00 66.19 77 THR A CA 1
ATOM 608 C C . THR A 1 77 ? -27.403 7.924 34.550 1.00 66.19 77 THR A C 1
ATOM 610 O O . THR A 1 77 ? -26.559 7.490 33.763 1.00 66.19 77 THR A O 1
ATOM 613 N N . ALA A 1 78 ? -28.085 7.115 35.365 1.00 67.94 78 ALA A N 1
ATOM 614 C CA . ALA A 1 78 ? -27.927 5.659 35.355 1.00 67.94 78 ALA A CA 1
ATOM 615 C C . ALA A 1 78 ? -28.372 5.022 34.022 1.00 67.94 78 ALA A C 1
ATOM 617 O O . ALA A 1 78 ? -27.784 4.031 33.586 1.00 67.94 78 ALA A O 1
ATOM 618 N N . PHE A 1 79 ? -29.368 5.618 33.356 1.00 68.44 79 PHE A N 1
ATOM 619 C CA . PHE A 1 79 ? -29.829 5.205 32.029 1.00 68.44 79 PHE A CA 1
ATOM 620 C C . PHE A 1 79 ? -28.744 5.420 30.967 1.00 68.44 79 PHE A C 1
ATOM 622 O O . PHE A 1 79 ? -28.372 4.477 30.274 1.00 68.44 79 PHE A O 1
ATOM 629 N N . GLU A 1 80 ? -28.185 6.632 30.886 1.00 61.78 80 GLU A N 1
ATOM 630 C CA . GLU A 1 80 ? -27.089 6.952 29.962 1.00 61.78 80 GLU A CA 1
ATOM 631 C C . GLU A 1 80 ? -25.880 6.043 30.204 1.00 61.78 80 GLU A C 1
ATOM 633 O O . GLU A 1 80 ? -25.313 5.512 29.252 1.00 61.78 80 GLU A O 1
ATOM 638 N N . SER A 1 81 ? -25.518 5.824 31.474 1.00 67.94 81 SER A N 1
ATOM 639 C CA . SER A 1 81 ? -24.408 4.939 31.849 1.00 67.94 81 SER A CA 1
ATOM 640 C C . SER A 1 81 ? -24.616 3.529 31.311 1.00 67.94 81 SER A C 1
ATOM 642 O O . SER A 1 81 ? -23.738 2.970 30.659 1.00 67.94 81 SER A O 1
ATOM 644 N N . SER A 1 82 ? -25.813 2.976 31.515 1.00 69.12 82 SER A N 1
ATOM 645 C CA . SER A 1 82 ? -26.155 1.631 31.052 1.00 69.12 82 SER A CA 1
ATOM 646 C C . SER A 1 82 ? -26.125 1.538 29.526 1.00 69.12 82 SER A C 1
ATOM 648 O O . SER A 1 82 ? -25.568 0.587 28.983 1.00 69.12 82 SER A O 1
ATOM 650 N N . PHE A 1 83 ? -26.671 2.541 28.834 1.00 68.62 83 PHE A N 1
ATOM 651 C CA . PHE A 1 83 ? -26.749 2.583 27.374 1.00 68.62 83 PHE A CA 1
ATOM 652 C C . PHE A 1 83 ? -25.375 2.718 26.697 1.00 68.62 83 PHE A C 1
ATOM 654 O O . PHE A 1 83 ? -25.084 1.985 25.755 1.00 68.62 83 PHE A O 1
ATOM 661 N N . PHE A 1 84 ? -24.521 3.632 27.168 1.00 67.00 84 PHE A N 1
ATOM 662 C CA . PHE A 1 84 ? -23.235 3.922 26.524 1.00 67.00 84 PHE A CA 1
ATOM 663 C C . PHE A 1 84 ? -22.082 3.033 26.997 1.00 67.00 84 PHE A C 1
ATOM 665 O O . PHE A 1 84 ? -21.170 2.770 26.216 1.00 67.00 84 PHE A O 1
ATOM 672 N N . ASN A 1 85 ? -22.114 2.565 28.249 1.00 67.31 85 ASN A N 1
ATOM 673 C CA . ASN A 1 85 ? -21.008 1.809 28.854 1.00 67.31 85 ASN A CA 1
ATOM 674 C C . ASN A 1 85 ? -21.302 0.314 28.999 1.00 67.31 85 ASN A C 1
ATOM 676 O O . ASN A 1 85 ? -20.413 -0.449 29.374 1.00 67.31 85 ASN A O 1
ATOM 680 N N . GLY A 1 86 ? -22.531 -0.097 28.677 1.00 58.09 86 GLY A N 1
ATOM 681 C CA . GLY A 1 86 ? -22.998 -1.469 28.787 1.00 58.09 86 GLY A CA 1
ATOM 682 C C . GLY A 1 86 ? -23.386 -1.830 30.219 1.00 58.09 86 GLY A C 1
ATOM 683 O O . GLY A 1 86 ? -22.545 -1.941 31.108 1.00 58.09 86 GLY A O 1
ATOM 684 N N . ALA A 1 87 ? -24.673 -2.090 30.429 1.00 58.09 87 ALA A N 1
ATOM 685 C CA . ALA A 1 87 ? -25.154 -2.898 31.543 1.00 58.09 87 ALA A CA 1
ATOM 686 C C . ALA A 1 87 ? -25.502 -4.302 31.026 1.00 58.09 87 ALA A C 1
ATOM 688 O O . ALA A 1 87 ? -25.806 -4.487 29.849 1.00 58.09 87 ALA A O 1
ATOM 689 N N . SER A 1 88 ? -25.462 -5.315 31.894 1.00 58.47 88 SER A N 1
ATOM 690 C CA . SER A 1 88 ? -26.039 -6.617 31.552 1.00 58.47 88 SER A CA 1
ATOM 691 C C . SER A 1 88 ? -27.553 -6.449 31.395 1.00 58.47 88 SER A C 1
ATOM 693 O O . SER A 1 88 ? -28.274 -6.383 32.384 1.00 58.47 88 SER A O 1
ATOM 695 N N . PHE A 1 89 ? -28.034 -6.369 30.154 1.00 57.03 89 PHE A N 1
ATOM 696 C CA . PHE A 1 89 ? -29.460 -6.227 29.825 1.00 57.03 89 PHE A CA 1
ATOM 697 C C . PHE A 1 89 ? -30.225 -7.554 29.867 1.00 57.03 89 PHE A C 1
ATOM 699 O O . PHE A 1 89 ? -31.328 -7.644 29.338 1.00 57.03 89 PHE A O 1
ATOM 706 N N . HIS A 1 90 ? -29.631 -8.603 30.443 1.00 51.28 90 HIS A N 1
ATOM 707 C CA . HIS A 1 90 ? -30.130 -9.967 30.292 1.00 51.28 90 HIS A CA 1
ATOM 708 C C . HIS A 1 90 ? -31.560 -10.152 30.842 1.00 51.28 90 HIS A C 1
ATOM 710 O O . HIS A 1 90 ? -32.292 -10.983 30.310 1.00 51.28 90 HIS A O 1
ATOM 716 N N . ASP A 1 91 ? -31.979 -9.333 31.818 1.00 51.69 91 ASP A N 1
ATOM 717 C CA . ASP A 1 91 ? -33.287 -9.439 32.482 1.00 51.69 91 ASP A CA 1
ATOM 718 C C . ASP A 1 91 ? -34.069 -8.108 32.572 1.00 51.69 91 ASP A C 1
ATOM 720 O O . ASP A 1 91 ? -35.145 -8.064 33.174 1.00 51.69 91 ASP A O 1
ATOM 724 N N . ASP A 1 92 ? -33.571 -7.016 31.975 1.00 53.53 92 ASP A N 1
ATOM 725 C CA . ASP A 1 92 ? -34.190 -5.687 32.099 1.00 53.53 92 ASP A CA 1
ATOM 726 C C . ASP A 1 92 ? -35.009 -5.301 30.855 1.00 53.53 92 ASP A C 1
ATOM 728 O O . ASP A 1 92 ? -34.503 -4.766 29.868 1.00 53.53 92 ASP A O 1
ATOM 732 N N . LYS A 1 93 ? -36.319 -5.562 30.924 1.00 56.22 93 LYS A N 1
ATOM 733 C CA . LYS A 1 93 ? -37.294 -5.247 29.862 1.00 56.22 93 LYS A CA 1
ATOM 734 C C . LYS A 1 93 ? -37.638 -3.759 29.760 1.00 56.22 93 LYS A C 1
ATOM 736 O O . LYS A 1 93 ? -38.342 -3.358 28.837 1.00 56.22 93 LYS A O 1
ATOM 741 N N . SER A 1 94 ? -37.174 -2.921 30.691 1.00 57.56 94 SER A N 1
ATOM 742 C CA . SER A 1 94 ? -37.488 -1.486 30.671 1.00 57.56 94 SER A CA 1
ATOM 743 C C . SER A 1 94 ? -36.794 -0.730 29.527 1.00 57.56 94 SER A C 1
ATOM 745 O O . SER A 1 94 ? -37.197 0.385 29.190 1.00 57.56 94 SER A O 1
ATOM 747 N N . LEU A 1 95 ? -35.787 -1.352 28.899 1.00 52.12 95 LEU A N 1
ATOM 748 C CA . LEU A 1 95 ? -34.916 -0.740 27.892 1.00 52.12 95 LEU A CA 1
ATOM 749 C C . LEU A 1 95 ? -35.139 -1.260 26.460 1.00 52.12 95 LEU A C 1
ATOM 751 O O . LEU A 1 95 ? -34.603 -0.679 25.516 1.00 52.12 95 LEU A O 1
ATOM 755 N N . GLU A 1 96 ? -36.004 -2.267 26.275 1.00 49.78 96 GLU A N 1
ATOM 756 C CA . GLU A 1 96 ? -36.460 -2.754 24.958 1.00 49.78 96 GLU A CA 1
ATOM 757 C C . GLU A 1 96 ? -36.962 -1.654 23.989 1.00 49.78 96 GLU A C 1
ATOM 759 O O . GLU A 1 96 ? -36.693 -1.775 22.792 1.00 49.78 96 GLU A O 1
ATOM 764 N N . PRO A 1 97 ? -37.628 -0.558 24.425 1.00 55.41 97 PRO A N 1
ATOM 765 C CA . PRO A 1 97 ? -38.093 0.477 23.500 1.00 55.41 97 PRO A CA 1
ATOM 766 C C . PRO A 1 97 ? -37.014 1.470 23.033 1.00 55.41 97 PRO A C 1
ATOM 768 O O . PRO A 1 97 ? -37.296 2.270 22.142 1.00 55.41 97 PRO A O 1
ATOM 771 N N . PHE A 1 98 ? -35.805 1.457 23.611 1.00 51.16 98 PHE A N 1
ATOM 772 C CA . PHE A 1 98 ? -34.772 2.478 23.359 1.00 51.16 98 PHE A CA 1
ATOM 773 C C . PHE A 1 98 ? -33.583 1.981 22.528 1.00 51.16 98 PHE A C 1
ATOM 775 O O . PHE A 1 98 ? -32.616 2.718 22.327 1.00 51.16 98 PHE A O 1
ATOM 782 N N . LEU A 1 99 ? -33.638 0.748 22.019 1.00 51.19 99 LEU A N 1
ATOM 783 C CA . LEU A 1 99 ? -32.595 0.235 21.138 1.00 51.19 99 LEU A CA 1
ATOM 784 C C . LEU A 1 99 ? -32.630 0.980 19.792 1.00 51.19 99 LEU A C 1
ATOM 786 O O . LEU A 1 99 ? -33.691 1.069 19.167 1.00 51.19 99 LEU A O 1
ATOM 790 N N . PRO A 1 100 ? -31.493 1.510 19.306 1.00 44.81 100 PRO A N 1
ATOM 791 C CA . PRO A 1 100 ? -31.453 2.197 18.026 1.00 44.81 100 PRO A CA 1
ATOM 792 C C . PRO A 1 100 ? -31.692 1.189 16.895 1.00 44.81 100 PRO A C 1
ATOM 794 O O . PRO A 1 100 ? -30.800 0.434 16.508 1.00 44.81 100 PRO A O 1
ATOM 797 N N . LEU A 1 101 ? -32.900 1.192 16.330 1.00 46.81 101 LEU A N 1
ATOM 798 C CA . LEU A 1 101 ? -33.140 0.636 15.001 1.00 46.81 101 LEU A CA 1
ATOM 799 C C . LEU A 1 101 ? -32.375 1.522 14.015 1.00 46.81 101 LEU A C 1
ATOM 801 O O . LEU A 1 101 ? -32.686 2.700 13.864 1.00 46.81 101 LEU A O 1
ATOM 805 N N . GLY A 1 102 ? -31.312 0.963 13.434 1.00 40.03 102 GLY A N 1
ATOM 806 C CA . GLY A 1 102 ? -30.309 1.677 12.648 1.00 40.03 102 GLY A CA 1
ATOM 807 C C . GLY A 1 102 ? -30.863 2.723 11.673 1.00 40.03 102 GLY A C 1
ATOM 808 O O . GLY A 1 102 ? -31.891 2.536 11.024 1.00 40.03 102 GLY A O 1
ATOM 809 N N . VAL A 1 103 ? -30.131 3.831 11.562 1.00 41.56 103 VAL A N 1
ATOM 810 C CA . VAL A 1 103 ? -30.431 4.966 10.685 1.00 41.56 103 VAL A CA 1
ATOM 811 C C . VAL A 1 103 ? -30.383 4.523 9.218 1.00 41.56 103 VAL A C 1
ATOM 813 O O . VAL A 1 103 ? -29.326 4.142 8.714 1.00 41.56 103 VAL A O 1
ATOM 816 N N . ALA A 1 104 ? -31.509 4.617 8.508 1.00 38.12 104 ALA A N 1
ATOM 817 C CA . ALA A 1 104 ? -31.499 4.651 7.050 1.00 38.12 104 ALA A CA 1
ATOM 818 C C . ALA A 1 104 ? -30.995 6.037 6.618 1.00 38.12 104 ALA A C 1
ATOM 820 O O . ALA A 1 104 ? -31.596 7.058 6.949 1.00 38.12 104 ALA A O 1
ATOM 821 N N . TYR A 1 105 ? -29.849 6.085 5.938 1.00 35.41 105 TYR A N 1
ATOM 822 C CA . TYR A 1 105 ? -29.238 7.329 5.472 1.00 35.41 105 TYR A CA 1
ATOM 823 C C . TYR A 1 105 ? -30.176 8.078 4.514 1.00 35.41 105 TYR A C 1
ATOM 825 O O . TYR A 1 105 ? -30.347 7.669 3.368 1.00 35.41 105 TYR A O 1
ATOM 833 N N . GLY A 1 106 ? -30.715 9.209 4.977 1.00 42.88 106 GLY A N 1
ATOM 834 C CA . GLY A 1 106 ? -31.342 10.226 4.133 1.00 42.88 106 GLY A CA 1
ATOM 835 C C . GLY A 1 106 ? -32.740 10.646 4.583 1.00 42.88 106 GLY A C 1
ATOM 836 O O . GLY A 1 106 ? -33.724 10.140 4.061 1.00 42.88 106 GLY A O 1
ATOM 837 N N . GLY A 1 107 ? -32.813 11.649 5.463 1.00 46.91 107 GLY A N 1
ATOM 838 C CA . GLY A 1 107 ? -34.023 12.449 5.686 1.00 46.91 107 GLY A CA 1
ATOM 839 C C . GLY A 1 107 ? -34.865 12.045 6.899 1.00 46.91 107 GLY A C 1
ATOM 840 O O . GLY A 1 107 ? -35.350 10.926 6.967 1.00 46.91 107 GLY A O 1
ATOM 841 N N . SER A 1 108 ? -35.050 13.026 7.794 1.00 46.25 108 SER A N 1
ATOM 842 C CA . SER A 1 108 ? -35.912 13.067 8.988 1.00 46.25 108 SER A CA 1
ATOM 843 C C . SER A 1 108 ? -35.724 11.942 10.026 1.00 46.25 108 SER A C 1
ATOM 845 O O . SER A 1 108 ? -35.714 10.747 9.733 1.00 46.25 108 SER A O 1
ATOM 847 N N . PHE A 1 109 ? -35.570 12.343 11.292 1.00 45.66 109 PHE A N 1
ATOM 848 C CA . PHE A 1 109 ? -35.597 11.410 12.412 1.00 45.66 109 PHE A CA 1
ATOM 849 C C . PHE A 1 109 ? -37.038 10.925 12.591 1.00 45.66 109 PHE A C 1
ATOM 851 O O . PHE A 1 109 ? -37.897 11.647 13.093 1.00 45.66 109 PHE A O 1
ATOM 858 N N . CYS A 1 110 ? -37.308 9.696 12.156 1.00 41.50 110 CYS A N 1
ATOM 859 C CA . CYS A 1 110 ? -38.568 9.034 12.451 1.00 41.50 110 CYS A CA 1
ATOM 860 C C . CYS A 1 110 ? -38.376 8.081 13.629 1.00 41.50 110 CYS A C 1
ATOM 862 O O . CYS A 1 110 ? -37.572 7.150 13.557 1.00 41.50 110 CYS A O 1
ATOM 864 N N . TYR A 1 111 ? -39.164 8.273 14.681 1.00 47.59 111 TYR A N 1
ATOM 865 C CA . TYR A 1 111 ? -39.238 7.348 15.804 1.00 47.59 111 TYR A CA 1
ATOM 866 C C . TYR A 1 111 ? -40.607 6.668 15.810 1.00 47.59 111 TYR A C 1
ATOM 868 O O . TYR A 1 111 ? -41.652 7.283 15.583 1.00 47.59 111 TYR A O 1
ATOM 876 N N . SER A 1 112 ? -40.618 5.359 16.046 1.00 42.66 112 SER A N 1
ATOM 877 C CA . SER A 1 112 ? -41.855 4.606 16.233 1.00 42.66 112 SER A CA 1
ATOM 878 C C . SER A 1 112 ? -42.197 4.543 17.712 1.00 42.66 112 SER A C 1
ATOM 880 O O . SER A 1 112 ? -41.401 4.046 18.506 1.00 42.66 112 SER A O 1
ATOM 882 N N . LYS A 1 113 ? -43.402 4.983 18.073 1.00 48.06 113 LYS A N 1
ATOM 883 C CA . LYS A 1 113 ? -43.952 4.759 19.409 1.00 48.06 113 LYS A CA 1
ATOM 884 C C . LYS A 1 113 ? -44.850 3.530 19.351 1.00 48.06 113 LYS A C 1
ATOM 886 O O . LYS A 1 113 ? -45.799 3.486 18.561 1.00 48.06 113 LYS A O 1
ATOM 891 N N . ILE A 1 114 ? -44.543 2.531 20.170 1.00 46.31 114 ILE A N 1
ATOM 892 C CA . ILE A 1 114 ? -45.451 1.407 20.401 1.00 46.31 114 ILE A CA 1
ATOM 893 C C . ILE A 1 114 ? -46.485 1.889 21.414 1.00 46.31 114 ILE A C 1
ATOM 895 O O . ILE A 1 114 ? -46.130 2.310 22.514 1.00 46.31 114 ILE A O 1
ATOM 899 N N . ILE A 1 115 ? -47.753 1.878 21.013 1.00 52.25 115 ILE A N 1
ATOM 900 C CA . ILE A 1 115 ? -48.874 2.195 21.895 1.00 52.25 115 ILE A CA 1
ATOM 901 C C . ILE A 1 115 ? -49.561 0.873 22.224 1.00 52.25 115 ILE A C 1
ATOM 903 O O . ILE A 1 115 ? -49.952 0.124 21.325 1.00 52.25 115 ILE A O 1
ATOM 907 N N . THR A 1 116 ? -49.651 0.578 23.515 1.00 44.69 116 THR A N 1
ATOM 908 C CA . THR A 1 116 ? -50.357 -0.580 24.062 1.00 44.69 116 THR A CA 1
ATOM 909 C C . THR A 1 116 ? -51.734 -0.150 24.540 1.00 44.69 116 THR A C 1
ATOM 911 O O . THR A 1 116 ? -51.824 0.664 25.458 1.00 44.69 116 THR A O 1
ATOM 914 N N . GLU A 1 117 ? -52.782 -0.723 23.954 1.00 46.69 117 GLU A N 1
ATOM 915 C CA . GLU A 1 117 ? -54.156 -0.598 24.450 1.00 46.69 117 GLU A CA 1
ATOM 916 C C . GLU A 1 117 ? -54.696 -1.993 24.759 1.00 46.69 117 GLU A C 1
ATOM 918 O O . GLU A 1 117 ? -54.831 -2.827 23.861 1.00 46.69 117 GLU A O 1
ATOM 923 N N . ASP A 1 118 ? -54.925 -2.232 26.052 1.00 51.25 118 ASP A N 1
ATOM 924 C CA . ASP A 1 118 ? -55.669 -3.322 26.703 1.00 51.25 118 ASP A CA 1
ATOM 925 C C . ASP A 1 118 ? -55.396 -4.780 26.301 1.00 51.25 118 ASP A C 1
ATOM 927 O O . ASP A 1 118 ? -56.007 -5.666 26.889 1.00 51.25 118 ASP A O 1
ATOM 931 N N . THR A 1 119 ? -54.492 -5.047 25.351 1.00 45.34 119 THR A N 1
ATOM 932 C CA . THR A 1 119 ? -53.843 -6.328 24.962 1.00 45.34 119 THR A CA 1
ATOM 933 C C . THR A 1 119 ? -53.319 -6.304 23.516 1.00 45.34 119 THR A C 1
ATOM 935 O O . THR A 1 119 ? -52.640 -7.242 23.103 1.00 45.34 119 THR A O 1
ATOM 938 N N . ASN A 1 120 ? -53.583 -5.244 22.742 1.00 34.66 120 ASN A N 1
ATOM 939 C CA . ASN A 1 120 ? -53.128 -5.115 21.359 1.00 34.66 120 ASN A CA 1
ATOM 940 C C . ASN A 1 120 ? -51.980 -4.108 21.215 1.00 34.66 120 ASN A C 1
ATOM 942 O O . ASN A 1 120 ? -51.968 -3.042 21.835 1.00 34.66 120 ASN A O 1
ATOM 946 N N . TYR A 1 121 ? -51.026 -4.445 20.344 1.00 44.75 121 TYR A N 1
ATOM 947 C CA . TYR A 1 121 ? -49.902 -3.580 19.998 1.00 44.75 121 TYR A CA 1
ATOM 948 C C . TYR A 1 121 ? -50.187 -2.857 18.687 1.00 44.75 121 TYR A C 1
ATOM 950 O O . TYR A 1 121 ? -50.390 -3.491 17.649 1.00 44.75 121 TYR A O 1
ATOM 958 N N . ARG A 1 122 ? -50.145 -1.524 18.716 1.00 41.75 122 ARG A N 1
ATOM 959 C CA . ARG A 1 122 ? -50.197 -0.703 17.506 1.00 41.75 122 ARG A CA 1
ATOM 960 C C . ARG A 1 122 ? -48.899 0.079 17.360 1.00 41.75 122 ARG A C 1
ATOM 962 O O . ARG A 1 122 ? -48.533 0.881 18.219 1.00 41.75 122 ARG A O 1
ATOM 969 N N . ILE A 1 123 ? -48.203 -0.149 16.249 1.00 46.09 123 ILE A N 1
ATOM 970 C CA . ILE A 1 123 ? -46.988 0.591 15.903 1.00 46.09 123 ILE A CA 1
ATOM 971 C C . ILE A 1 123 ? -47.409 1.866 15.177 1.00 46.09 123 ILE A C 1
ATOM 973 O O . ILE A 1 123 ? -47.984 1.800 14.089 1.00 46.09 123 ILE A O 1
ATOM 977 N N . THR A 1 124 ? -47.109 3.021 15.769 1.00 45.44 124 THR A N 1
ATOM 978 C CA . THR A 1 124 ? -47.376 4.323 15.147 1.00 45.44 124 THR A CA 1
ATOM 979 C C . THR A 1 124 ? -46.049 5.007 14.843 1.00 45.44 124 THR A C 1
ATOM 981 O O . THR A 1 124 ? -45.202 5.155 15.725 1.00 45.44 124 THR A O 1
ATOM 984 N N . LYS A 1 125 ? -45.840 5.381 13.577 1.00 48.53 125 LYS A N 1
ATOM 985 C CA . LYS A 1 125 ? -44.643 6.106 13.136 1.00 48.53 125 LYS A CA 1
ATOM 986 C C . LYS A 1 125 ? -44.869 7.604 13.284 1.00 48.53 125 LYS A C 1
ATOM 988 O O . LYS A 1 125 ? -45.860 8.117 12.771 1.00 48.53 125 LYS A O 1
ATOM 993 N N . PHE A 1 126 ? -43.930 8.276 13.934 1.00 48.78 126 PHE A N 1
ATOM 994 C CA . PHE A 1 126 ? -43.854 9.728 14.001 1.00 48.78 126 PHE A CA 1
ATOM 995 C C . PHE A 1 126 ? -42.569 10.161 13.308 1.00 48.78 126 PHE A C 1
ATOM 997 O O . PHE A 1 126 ? -41.529 9.530 13.488 1.00 48.78 126 PHE A O 1
ATOM 1004 N N . CYS A 1 127 ? -42.660 11.195 12.486 1.00 49.66 127 CYS A N 1
ATOM 1005 C CA . CYS A 1 127 ? -41.513 11.817 11.846 1.00 49.66 127 CYS A CA 1
ATOM 1006 C C . CYS A 1 127 ? -41.570 13.301 12.184 1.00 49.66 127 CYS A C 1
ATOM 1008 O O . CYS A 1 127 ? -42.627 13.915 12.011 1.00 49.66 127 CYS A O 1
ATOM 1010 N 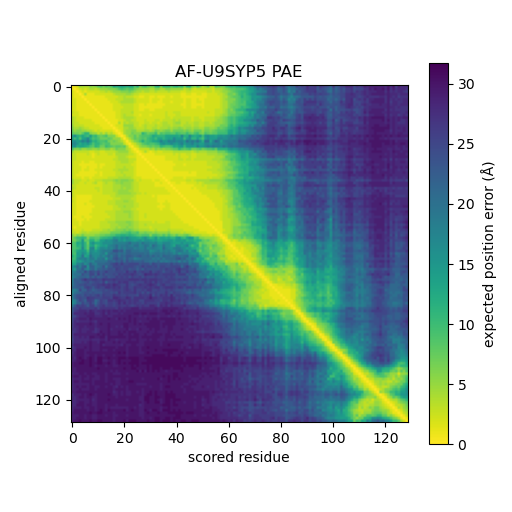N . ASP A 1 128 ? -40.463 13.849 12.673 1.00 53.66 128 ASP A N 1
ATOM 1011 C CA . ASP A 1 128 ? -40.350 15.289 12.876 1.00 53.66 128 ASP A CA 1
ATOM 1012 C C . ASP A 1 128 ? -40.176 15.953 11.498 1.00 53.66 128 ASP A C 1
ATOM 1014 O O . ASP A 1 128 ?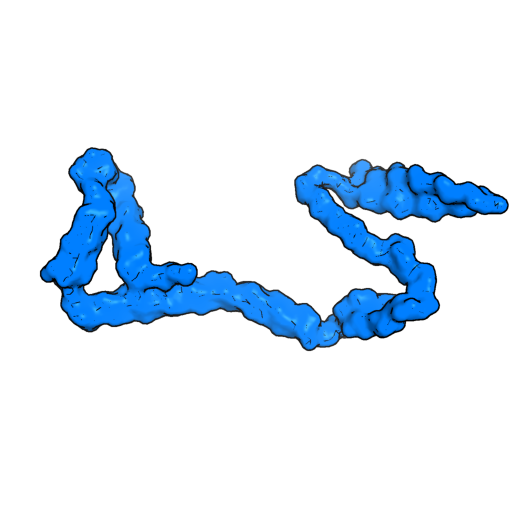 -39.252 15.621 10.748 1.00 53.66 128 ASP A O 1
ATOM 1018 N N . LEU A 1 129 ? -41.127 16.818 11.130 1.00 42.00 129 LEU A N 1
ATOM 1019 C CA . LEU A 1 129 ? -41.098 17.621 9.898 1.00 42.00 129 LEU A CA 1
ATOM 1020 C C . LEU A 1 129 ? -39.980 18.667 9.943 1.00 42.00 129 LEU A C 1
ATOM 1022 O O . LEU A 1 129 ? -39.881 19.370 10.973 1.00 42.00 129 LEU A O 1
#

Foldseek 3Di:
DQALLNQLLVVVCVVCVVVVNNVPDDSVVVSCCCQPPPDDPVRNVVSRVVRVVVVCVVCVVVVVVVVVLCDQDDDDDPVCNCVSVNDPCVPPPVCVQPDDPDDDPDDFDKHWDWDDDPHDTDTDIDTDD

Solvent-accessible surface area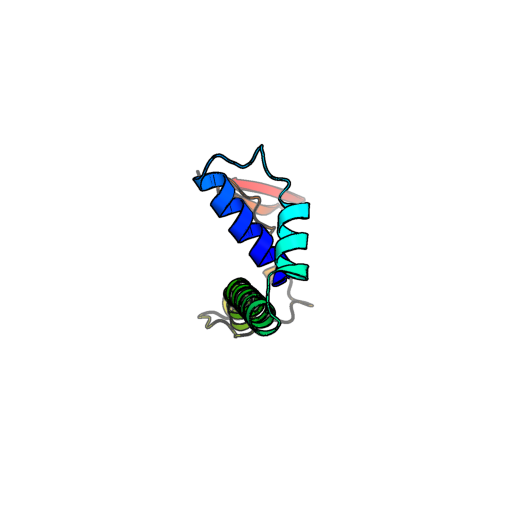 (backbone atoms only — not comparable to full-atom values): 7977 Å² total; per-residue (Å²): 132,67,44,26,66,58,50,49,38,52,55,51,51,55,52,29,56,76,68,73,42,57,92,78,52,62,60,66,61,53,40,50,48,43,62,69,78,68,47,52,72,66,56,51,47,52,36,34,53,50,24,50,51,50,48,50,58,68,43,43,63,58,51,53,52,52,54,53,70,74,41,74,62,90,54,95,44,74,67,53,34,34,72,70,56,64,54,90,62,87,84,54,75,88,53,70,88,72,64,83,76,75,84,75,93,77,78,66,71,63,51,73,49,79,46,79,57,104,88,47,83,44,84,42,80,45,63,63,129